Protein AF-A0A2D4ETJ9-F1 (afdb_monomer)

Secondary structure (DSSP, 8-state):
-----S---S-GGGTTT---SS--------TTT-TT--S--TTT-HHHHHHHHHHHHHHHHTPPPP--PPPPGGGSGGGTTTS------TTGGGGSSS-------------SHHHHHHHHHHHHHHHSSS--

pLDDT: mean 74.35, std 20.49, range [39.78, 98.56]

Radius of gyration: 30.6 Å; Cα contacts (8 Å, |Δi|>4): 42; chains: 1; bounding box: 86×60×53 Å

Structure (mmCIF, N/CA/C/O backbone):
data_AF-A0A2D4ETJ9-F1
#
_entry.id   AF-A0A2D4ETJ9-F1
#
loop_
_atom_site.group_PDB
_atom_site.id
_atom_site.type_symbol
_atom_site.label_atom_id
_atom_site.label_alt_id
_atom_site.label_comp_id
_atom_site.label_asym_id
_atom_site.label_entity_id
_atom_site.label_seq_id
_atom_site.pdbx_PDB_ins_code
_atom_site.Cartn_x
_atom_site.Cartn_y
_atom_site.Cartn_z
_atom_site.occupancy
_atom_site.B_iso_or_equiv
_atom_site.auth_seq_id
_atom_site.auth_comp_id
_atom_site.auth_asym_id
_atom_site.auth_atom_id
_atom_site.pdbx_PDB_model_num
ATOM 1 N N . PRO A 1 1 ? 5.328 9.843 14.517 1.00 47.91 1 PRO A N 1
ATOM 2 C CA . PRO A 1 1 ? 6.514 9.235 13.857 1.00 47.91 1 PRO A CA 1
ATOM 3 C C . PRO A 1 1 ? 7.757 10.152 13.898 1.00 47.91 1 PRO A C 1
ATOM 5 O O . PRO A 1 1 ? 7.612 11.356 13.677 1.00 47.91 1 PRO A O 1
ATOM 8 N N . PRO A 1 2 ? 8.964 9.633 14.211 1.00 42.53 2 PRO A N 1
ATOM 9 C CA . PRO A 1 2 ? 10.196 10.404 14.066 1.00 42.53 2 PRO A CA 1
ATOM 10 C C . PRO A 1 2 ? 10.379 10.804 12.597 1.00 42.53 2 PRO A C 1
ATOM 12 O O . PRO A 1 2 ? 10.158 10.005 11.689 1.00 42.53 2 PRO A O 1
ATOM 15 N N . GLN A 1 3 ? 10.728 12.070 12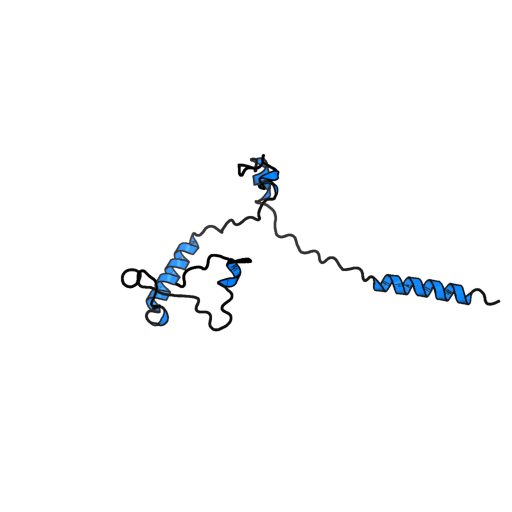.375 1.00 48.75 3 GLN A N 1
ATOM 16 C CA . GLN A 1 3 ? 10.954 12.628 11.045 1.00 48.75 3 GLN A CA 1
ATOM 17 C C . GLN A 1 3 ? 12.119 11.889 10.373 1.00 48.75 3 GLN A C 1
ATOM 19 O O . GLN A 1 3 ? 13.176 11.700 10.976 1.00 48.75 3 GLN A O 1
ATOM 24 N N . THR A 1 4 ? 11.911 11.436 9.138 1.00 47.88 4 THR A N 1
ATOM 25 C CA . THR A 1 4 ? 12.886 10.654 8.373 1.00 47.88 4 THR A CA 1
ATOM 26 C C . THR A 1 4 ? 14.136 11.493 8.101 1.00 47.88 4 THR A C 1
ATOM 28 O O . THR A 1 4 ? 14.078 12.468 7.351 1.00 47.88 4 THR A O 1
ATOM 31 N N . LEU A 1 5 ? 15.261 11.126 8.720 1.00 48.47 5 LEU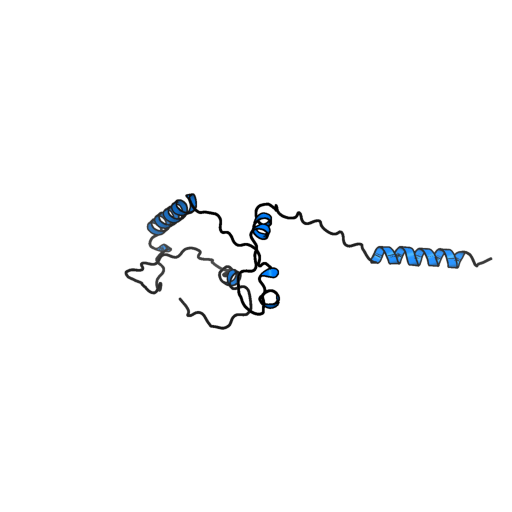 A N 1
ATOM 32 C CA . LEU A 1 5 ? 16.566 11.740 8.462 1.00 48.47 5 LEU A CA 1
ATOM 33 C C . LEU A 1 5 ? 16.986 11.504 7.006 1.00 48.47 5 LEU A C 1
ATOM 35 O O . LEU A 1 5 ? 16.766 10.438 6.450 1.00 48.47 5 LEU A O 1
ATOM 39 N N . THR A 1 6 ? 17.589 12.509 6.381 1.00 45.56 6 THR A N 1
ATOM 40 C CA . THR A 1 6 ? 17.758 12.617 4.925 1.00 45.56 6 THR A CA 1
ATOM 41 C C . THR A 1 6 ? 19.033 11.990 4.350 1.00 45.56 6 THR A C 1
ATOM 43 O O . THR A 1 6 ? 19.318 12.217 3.182 1.00 45.56 6 THR A O 1
ATOM 46 N N . ASN A 1 7 ? 19.782 11.159 5.085 1.00 49.78 7 ASN A N 1
ATOM 47 C CA . ASN A 1 7 ? 21.023 10.551 4.575 1.00 49.78 7 ASN A CA 1
ATOM 48 C C . ASN A 1 7 ? 21.114 9.056 4.933 1.00 49.78 7 ASN A C 1
ATOM 50 O O . ASN A 1 7 ? 21.283 8.727 6.105 1.00 49.78 7 ASN A O 1
ATOM 54 N N . PHE A 1 8 ? 21.066 8.150 3.942 1.00 50.38 8 PHE A N 1
ATOM 55 C CA . PHE A 1 8 ? 21.130 6.699 4.190 1.00 50.38 8 PHE A CA 1
ATOM 56 C C . PHE A 1 8 ? 22.102 5.936 3.269 1.00 50.38 8 PHE A C 1
ATOM 58 O O . PHE A 1 8 ? 21.966 6.002 2.046 1.00 50.38 8 PHE A O 1
ATOM 65 N N . PRO A 1 9 ? 23.026 5.127 3.830 1.00 51.03 9 PRO A N 1
ATOM 66 C CA . PRO A 1 9 ? 23.793 4.131 3.095 1.00 51.03 9 PRO A CA 1
ATOM 67 C C . PRO A 1 9 ? 23.110 2.749 3.191 1.00 51.03 9 PRO A C 1
ATOM 69 O O . PRO A 1 9 ? 23.168 2.086 4.223 1.00 51.03 9 PRO A O 1
ATOM 72 N N . GLY A 1 10 ? 22.489 2.279 2.103 1.00 59.50 10 GLY A N 1
ATOM 73 C CA . GLY A 1 10 ? 22.040 0.881 1.955 1.00 59.50 10 GLY A CA 1
ATOM 74 C C . GLY A 1 10 ? 20.530 0.605 2.063 1.00 59.50 10 GLY A C 1
ATOM 75 O O . GLY A 1 10 ? 19.723 1.487 2.332 1.00 59.50 10 GLY A O 1
ATOM 76 N N . SER A 1 11 ? 20.159 -0.655 1.773 1.00 59.50 11 SER A N 1
ATOM 77 C CA . SER A 1 11 ? 18.792 -1.151 1.512 1.00 59.50 11 SER A CA 1
ATOM 78 C C . SER A 1 11 ? 17.805 -0.915 2.667 1.00 59.50 11 SER A C 1
ATOM 80 O O . SER A 1 11 ? 17.590 -1.809 3.493 1.00 59.50 11 SER A O 1
ATOM 82 N N . TRP A 1 12 ? 17.142 0.245 2.637 1.00 53.47 12 TRP A N 1
ATOM 83 C CA . TRP A 1 12 ? 16.036 0.690 3.504 1.00 53.47 12 TRP A CA 1
ATOM 84 C C . TRP A 1 12 ? 15.085 -0.449 3.902 1.00 53.47 12 TRP A C 1
ATOM 86 O O . TRP A 1 12 ? 14.828 -0.657 5.085 1.00 53.47 12 TRP A O 1
ATOM 96 N N . TRP A 1 13 ? 14.668 -1.286 2.949 1.00 54.03 13 TRP A N 1
ATOM 97 C CA . TRP A 1 13 ? 13.710 -2.378 3.162 1.00 54.03 13 TRP A CA 1
ATOM 98 C C . TRP A 1 13 ? 14.036 -3.356 4.301 1.00 54.03 13 TRP A C 1
ATOM 100 O O . TRP A 1 13 ? 13.135 -4.048 4.779 1.00 54.03 13 TRP A O 1
ATOM 110 N N . ASN A 1 14 ? 15.309 -3.504 4.681 1.00 55.06 14 ASN A N 1
ATOM 111 C CA . ASN A 1 14 ? 15.728 -4.442 5.727 1.00 55.06 14 ASN A CA 1
ATOM 112 C C . ASN A 1 14 ? 15.814 -3.799 7.116 1.00 55.06 14 ASN A C 1
ATOM 114 O O . ASN A 1 14 ? 15.749 -4.530 8.100 1.00 55.06 14 ASN A O 1
ATOM 118 N N . LEU A 1 15 ? 15.929 -2.469 7.206 1.00 50.41 15 LEU A N 1
ATOM 119 C CA . LEU A 1 15 ? 16.068 -1.775 8.487 1.00 50.41 15 LEU A CA 1
ATOM 120 C C . LEU A 1 15 ? 14.746 -1.758 9.268 1.00 50.41 15 LEU A C 1
ATOM 122 O O . LEU A 1 15 ? 14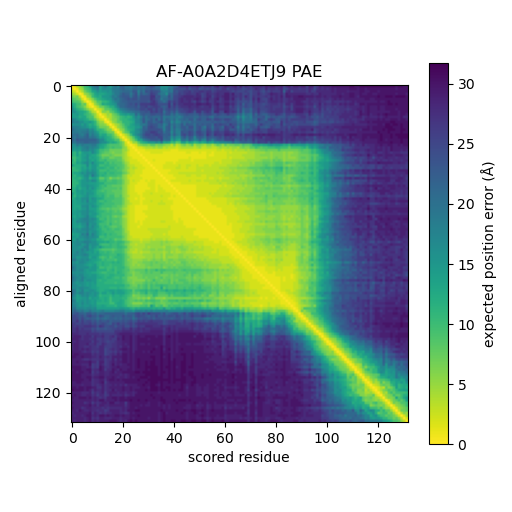.740 -2.081 10.451 1.00 50.41 15 LEU A O 1
ATOM 126 N N . GLU A 1 16 ? 13.621 -1.517 8.585 1.00 53.12 16 GLU A N 1
ATOM 127 C CA . GLU A 1 16 ? 12.265 -1.576 9.168 1.00 53.12 16 GLU A CA 1
ATOM 128 C C . GLU A 1 16 ? 11.968 -2.955 9.792 1.00 53.12 16 GLU A C 1
ATOM 130 O O . GLU A 1 16 ? 11.283 -3.092 10.801 1.00 53.12 16 GLU A O 1
ATOM 135 N N . ARG A 1 17 ? 12.540 -4.013 9.199 1.00 54.28 17 ARG A N 1
ATOM 136 C CA . ARG A 1 17 ? 12.368 -5.410 9.614 1.00 54.28 17 ARG A CA 1
ATOM 137 C C . ARG A 1 17 ? 13.443 -5.894 10.585 1.00 54.28 17 ARG A C 1
ATOM 139 O O . ARG A 1 17 ? 13.472 -7.088 10.874 1.00 54.28 17 ARG A O 1
ATOM 146 N N . LEU A 1 18 ? 14.271 -5.031 11.183 1.00 50.88 18 LEU A N 1
ATOM 147 C CA . LEU A 1 18 ? 15.350 -5.419 12.114 1.00 50.88 18 LEU A CA 1
ATOM 148 C C . LEU A 1 18 ? 15.226 -4.909 13.573 1.00 50.88 18 LEU A C 1
ATOM 150 O O . LEU A 1 18 ? 16.220 -4.835 14.279 1.00 50.88 18 LEU A O 1
ATOM 154 N N . THR A 1 19 ? 14.022 -4.654 14.086 1.00 54.91 19 THR A N 1
ATOM 155 C CA . THR A 1 19 ? 13.726 -4.553 15.535 1.00 54.91 19 THR A CA 1
ATOM 156 C C . THR A 1 19 ? 13.901 -5.883 16.303 1.00 54.91 19 THR A C 1
ATOM 158 O O . THR A 1 19 ? 12.961 -6.409 16.877 1.00 54.91 19 THR A O 1
ATOM 161 N N . ASP A 1 20 ? 15.071 -6.524 16.275 1.00 54.50 20 ASP A N 1
ATOM 162 C CA . ASP A 1 20 ? 15.315 -7.775 17.013 1.00 54.50 20 ASP A CA 1
ATOM 163 C C . ASP A 1 20 ? 15.316 -7.526 18.535 1.00 54.50 20 ASP A C 1
ATOM 165 O O . ASP A 1 20 ? 16.331 -7.170 19.122 1.00 54.50 20 ASP A O 1
ATOM 169 N N . GLY A 1 21 ? 14.131 -7.626 19.146 1.00 54.62 21 GLY A N 1
ATOM 170 C CA . GLY A 1 21 ? 13.882 -7.392 20.570 1.00 54.62 21 GLY A CA 1
ATOM 171 C C . GLY A 1 21 ? 12.489 -6.798 20.798 1.00 54.62 21 GLY A C 1
ATOM 172 O O . GLY A 1 21 ? 12.344 -5.586 20.838 1.00 54.62 21 GLY A O 1
ATOM 173 N N . MET A 1 22 ? 11.466 -7.657 20.917 1.00 60.00 22 MET A N 1
ATOM 174 C CA . MET A 1 22 ? 10.032 -7.316 21.078 1.00 60.00 22 MET A CA 1
ATOM 175 C C . MET A 1 22 ? 9.404 -6.573 19.882 1.00 60.00 22 MET A C 1
ATOM 177 O O . MET A 1 22 ? 9.130 -5.378 19.910 1.00 60.00 22 MET A O 1
ATOM 181 N N . ARG A 1 23 ? 9.145 -7.316 18.801 1.00 68.25 23 ARG A N 1
ATOM 182 C CA . ARG A 1 23 ? 8.589 -6.784 17.548 1.00 68.25 23 ARG A CA 1
ATOM 183 C C . ARG A 1 23 ? 7.078 -6.681 17.602 1.00 68.25 23 ARG A C 1
ATOM 185 O O . ARG A 1 23 ? 6.376 -7.618 17.221 1.00 68.25 23 ARG A O 1
ATOM 192 N N . GLN A 1 24 ? 6.581 -5.528 18.017 1.00 78.69 24 GLN A N 1
ATOM 193 C CA . GLN A 1 24 ? 5.223 -5.153 17.659 1.00 78.69 24 GLN A CA 1
ATOM 194 C C . GLN A 1 24 ? 5.104 -5.148 16.123 1.00 78.69 24 GLN A C 1
ATOM 196 O O . GLN A 1 24 ? 5.977 -4.631 15.428 1.00 78.69 24 GLN A O 1
ATOM 201 N N . SER A 1 25 ? 4.081 -5.821 15.597 1.00 86.75 25 SER A N 1
ATOM 202 C CA . SER A 1 25 ? 3.837 -5.975 14.149 1.00 86.75 25 SER A CA 1
ATOM 203 C C . SER A 1 25 ? 2.503 -5.378 13.705 1.00 86.75 25 SER A C 1
ATOM 205 O O . SER A 1 25 ? 2.215 -5.324 12.511 1.00 86.75 25 SER A O 1
ATOM 207 N N . VAL A 1 26 ? 1.695 -4.938 14.669 1.00 92.00 26 VAL A N 1
ATOM 208 C CA . VAL A 1 26 ? 0.367 -4.371 14.470 1.00 92.00 26 VAL A CA 1
ATOM 209 C C . VAL A 1 26 ? 0.244 -3.147 15.365 1.00 92.00 26 VAL A C 1
ATOM 211 O O . VAL A 1 26 ? 0.594 -3.210 16.541 1.00 92.00 26 VAL A O 1
ATOM 214 N N . TRP A 1 27 ? -0.282 -2.070 14.794 1.00 95.12 27 TRP A N 1
ATOM 215 C CA . TRP A 1 27 ? -0.648 -0.841 15.487 1.00 95.12 27 TRP A CA 1
ATOM 216 C C . TRP A 1 27 ? -2.083 -0.482 15.118 1.00 95.12 27 TRP A C 1
ATOM 218 O O . TRP A 1 27 ? -2.547 -0.807 14.020 1.00 95.12 27 TRP A O 1
ATOM 228 N N . LEU A 1 28 ? -2.784 0.182 16.028 1.00 96.69 28 LEU A N 1
ATOM 229 C CA . LEU A 1 28 ? -4.131 0.685 15.809 1.00 96.69 28 LEU A CA 1
ATOM 230 C C . LEU A 1 28 ? -4.187 2.151 16.226 1.00 96.69 28 LEU A C 1
ATOM 232 O O . LEU A 1 28 ? -3.969 2.475 17.388 1.00 96.69 28 LEU A O 1
ATOM 236 N N . PHE A 1 29 ? -4.554 3.020 15.289 1.00 97.75 29 PHE A N 1
ATOM 237 C CA . PHE A 1 29 ? -4.719 4.449 15.538 1.00 97.75 29 PHE A CA 1
ATOM 238 C C . PHE A 1 29 ? -6.134 4.886 15.190 1.00 97.75 29 PHE A C 1
ATOM 240 O O . PHE A 1 29 ? -6.720 4.442 14.198 1.00 97.75 29 PHE A O 1
ATOM 247 N N . ASN A 1 30 ? -6.678 5.793 15.995 1.00 97.62 30 ASN A N 1
ATOM 248 C CA . ASN A 1 30 ? -7.942 6.442 15.692 1.00 97.62 30 ASN A CA 1
ATOM 249 C C . ASN A 1 30 ? -7.680 7.747 14.932 1.00 97.62 30 ASN A C 1
ATOM 251 O O . ASN A 1 30 ? -7.538 8.792 15.550 1.00 97.62 30 ASN A O 1
ATOM 255 N N . ILE A 1 31 ? -7.651 7.698 13.600 1.00 96.75 31 ILE A N 1
ATOM 256 C CA . ILE A 1 31 ? -7.259 8.838 12.751 1.00 96.75 31 ILE A CA 1
ATOM 257 C C . ILE A 1 31 ? -8.117 10.096 12.973 1.00 96.75 31 ILE A C 1
ATOM 259 O O . ILE A 1 31 ? -7.621 11.209 12.812 1.00 96.75 31 ILE A O 1
ATOM 263 N N . THR A 1 32 ? -9.391 9.958 13.362 1.00 97.75 32 THR A N 1
ATOM 264 C CA . THR A 1 32 ? -10.259 11.128 13.590 1.00 97.75 32 THR A CA 1
ATOM 265 C C . THR A 1 32 ? -9.905 11.880 14.872 1.00 97.75 32 THR A C 1
ATOM 267 O O . THR A 1 32 ? -10.082 13.095 14.926 1.00 97.75 32 THR A O 1
ATOM 270 N N . ALA A 1 33 ? -9.409 11.175 15.892 1.00 96.56 33 ALA A N 1
ATOM 271 C CA . ALA A 1 33 ? -9.015 11.745 17.180 1.00 96.56 33 ALA A CA 1
ATOM 272 C C . ALA A 1 33 ? -7.492 11.950 17.308 1.00 96.56 33 ALA A C 1
ATOM 274 O O . ALA A 1 33 ? -7.047 12.810 18.062 1.00 96.56 33 ALA A O 1
ATOM 275 N N . ASP A 1 34 ? -6.701 11.177 16.565 1.00 97.31 34 ASP A N 1
ATOM 276 C CA . ASP A 1 34 ? -5.240 11.172 16.548 1.00 97.31 34 ASP A CA 1
ATOM 277 C C . ASP A 1 34 ? -4.717 11.126 15.097 1.00 97.31 34 ASP A C 1
ATOM 279 O O . ASP A 1 34 ? -4.268 10.083 14.610 1.00 97.31 34 ASP A O 1
ATOM 283 N N . PRO A 1 35 ? -4.763 12.260 14.373 1.00 96.62 35 PRO A N 1
ATOM 284 C CA . PRO A 1 35 ? -4.343 12.334 12.972 1.00 96.62 35 PRO A CA 1
ATO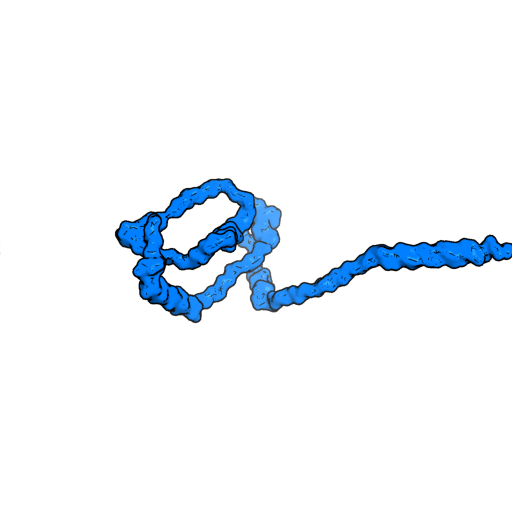M 285 C C . PRO A 1 35 ? -2.828 12.181 12.770 1.00 96.62 35 PRO A C 1
ATOM 287 O O . PRO A 1 35 ? -2.369 12.089 11.634 1.00 96.62 35 PRO A O 1
ATOM 290 N N . TYR A 1 36 ? -2.038 12.189 13.849 1.00 95.75 36 TYR A N 1
ATOM 291 C CA . TYR A 1 36 ? -0.576 12.102 13.799 1.00 95.75 36 TYR A CA 1
ATOM 292 C C . TYR A 1 36 ? -0.021 10.799 14.383 1.00 95.75 36 TYR A C 1
ATOM 294 O O . TYR A 1 36 ? 1.200 10.723 14.591 1.00 95.75 36 TYR A O 1
ATOM 302 N N . GLU A 1 37 ? -0.894 9.824 14.657 1.00 95.06 37 GLU A N 1
ATOM 303 C CA . GLU A 1 37 ? -0.544 8.459 15.070 1.00 95.06 37 GLU A CA 1
ATOM 304 C C . GLU A 1 37 ? 0.419 8.461 16.271 1.00 95.06 37 GLU A C 1
ATOM 306 O O . GLU A 1 37 ? 1.528 7.919 16.239 1.00 95.06 37 GLU A O 1
ATOM 311 N N . ARG A 1 38 ? 0.044 9.200 17.319 1.00 95.12 38 ARG A N 1
ATOM 312 C CA . ARG A 1 38 ? 0.828 9.386 18.544 1.00 95.12 38 ARG A CA 1
ATOM 313 C C . ARG A 1 38 ? 0.537 8.333 19.601 1.00 95.12 38 ARG A C 1
ATOM 315 O O . ARG A 1 38 ? 1.434 8.037 20.388 1.00 95.12 38 ARG A O 1
ATOM 322 N N . TYR A 1 39 ? -0.678 7.797 19.627 1.00 93.75 39 TYR A N 1
ATOM 323 C CA . TYR A 1 39 ? -1.139 6.884 20.665 1.00 93.75 39 TYR A CA 1
ATOM 324 C C . TYR A 1 39 ? -1.653 5.588 20.053 1.00 93.75 39 TYR A C 1
ATOM 326 O O . TYR A 1 39 ? -2.710 5.556 19.428 1.00 93.75 39 TYR A O 1
ATOM 334 N N . ASP A 1 40 ? -0.902 4.510 20.263 1.00 95.31 40 ASP A N 1
ATOM 335 C CA . ASP A 1 40 ? -1.324 3.183 19.836 1.00 95.31 40 ASP A CA 1
ATOM 336 C C . ASP A 1 40 ? -2.409 2.616 20.762 1.00 95.31 40 ASP A C 1
ATOM 338 O O . ASP A 1 40 ? -2.300 2.641 21.990 1.00 95.31 40 ASP A O 1
ATOM 342 N N . LEU A 1 41 ? -3.459 2.091 20.140 1.00 96.94 41 LEU A N 1
ATOM 343 C CA . LEU A 1 41 ? -4.645 1.525 20.771 1.00 96.94 41 LEU A CA 1
ATOM 344 C C . LEU A 1 41 ? -4.760 0.010 20.556 1.00 96.94 41 LEU A C 1
ATOM 346 O O . LEU A 1 41 ? -5.779 -0.581 20.917 1.00 96.94 41 LEU A O 1
ATOM 350 N N . SER A 1 42 ? -3.752 -0.626 19.953 1.00 95.69 42 SER A N 1
ATOM 351 C CA . SER A 1 42 ? -3.819 -2.029 19.531 1.00 95.69 42 SER A CA 1
ATOM 352 C C . SER A 1 42 ? -4.109 -2.997 20.686 1.00 95.69 42 SER A C 1
ATOM 354 O O . SER A 1 42 ? -4.967 -3.871 20.545 1.00 95.69 42 SER A O 1
ATOM 356 N N . ASP A 1 43 ? -3.487 -2.779 21.847 1.00 94.94 43 ASP A N 1
ATOM 357 C CA . ASP A 1 43 ? -3.715 -3.566 23.065 1.00 94.94 43 ASP A CA 1
ATOM 358 C C . ASP A 1 43 ? -5.067 -3.261 23.735 1.00 94.94 43 ASP A C 1
ATOM 360 O O . ASP A 1 43 ? -5.650 -4.124 24.392 1.00 94.94 43 ASP A O 1
ATOM 364 N N . GLN A 1 44 ? -5.583 -2.038 23.567 1.00 97.56 44 GLN A N 1
ATOM 365 C CA . GLN A 1 44 ? -6.830 -1.580 24.195 1.00 97.56 44 GLN A CA 1
ATOM 366 C C . GLN A 1 44 ? -8.078 -2.057 23.437 1.00 97.56 44 GLN A C 1
ATOM 368 O O . GLN A 1 44 ? -9.115 -2.298 24.054 1.00 97.56 44 GLN A O 1
ATOM 373 N N . HIS A 1 45 ? -7.981 -2.222 22.112 1.00 97.50 45 HIS A N 1
ATOM 374 C CA . HIS A 1 45 ? -9.099 -2.594 21.234 1.00 97.50 45 HIS A CA 1
ATOM 375 C C . HIS A 1 45 ? -8.772 -3.799 20.325 1.00 97.50 45 HIS A C 1
ATOM 377 O O . HIS A 1 45 ? -8.739 -3.678 19.092 1.00 97.50 45 HIS A O 1
ATOM 383 N N . PRO A 1 46 ? -8.541 -4.998 20.898 1.00 97.12 46 PRO A N 1
ATOM 384 C CA . PRO A 1 46 ? -8.141 -6.186 20.138 1.00 97.12 46 PRO A CA 1
ATOM 385 C C . PRO A 1 46 ? -9.244 -6.730 19.213 1.00 97.12 46 PRO A C 1
ATOM 387 O O . PRO A 1 46 ? -8.964 -7.437 18.243 1.00 97.12 46 PRO A O 1
ATOM 390 N N . ASP A 1 47 ? -10.507 -6.436 19.503 1.00 98.12 47 ASP A N 1
ATOM 391 C CA . ASP A 1 47 ? -11.665 -6.753 18.668 1.00 98.12 47 ASP A CA 1
ATOM 392 C C . ASP A 1 47 ? -11.650 -5.956 17.355 1.00 98.12 47 ASP A C 1
ATOM 394 O O . ASP A 1 47 ? -11.793 -6.540 16.276 1.00 98.12 47 ASP A O 1
ATOM 398 N N . VAL A 1 48 ? -11.372 -4.651 17.432 1.00 98.25 48 VAL A N 1
ATOM 399 C CA . VAL A 1 48 ? -11.227 -3.774 16.262 1.00 98.25 48 VAL A CA 1
ATOM 400 C C . VAL A 1 48 ? -10.035 -4.211 15.416 1.00 98.25 48 VAL A C 1
ATOM 402 O O . VAL A 1 48 ? -10.164 -4.341 14.196 1.00 98.25 48 VAL A O 1
ATOM 405 N N . VAL A 1 49 ? -8.900 -4.526 16.051 1.00 97.75 49 VAL A N 1
ATOM 406 C CA . VAL A 1 49 ? -7.724 -5.078 15.359 1.00 97.75 49 VAL A CA 1
ATOM 407 C C . VAL A 1 49 ? -8.104 -6.322 14.554 1.00 97.75 49 VAL A C 1
ATOM 409 O O . VAL A 1 49 ? -7.813 -6.395 13.360 1.00 97.75 49 VAL A O 1
ATOM 412 N N . LYS A 1 50 ? -8.803 -7.288 15.162 1.00 98.00 50 LYS A N 1
ATOM 413 C CA . LYS A 1 50 ? -9.242 -8.509 14.465 1.00 98.00 50 LYS A CA 1
ATOM 414 C C . LYS A 1 50 ? -10.166 -8.201 13.290 1.00 98.00 50 LYS A C 1
ATOM 416 O O . LYS A 1 50 ? -9.980 -8.775 12.219 1.00 98.00 50 LYS A O 1
ATOM 421 N N . ALA A 1 51 ? -11.128 -7.296 13.458 1.00 98.56 51 ALA A N 1
ATOM 422 C CA . ALA A 1 51 ? -12.042 -6.909 12.385 1.00 98.56 51 ALA A CA 1
ATOM 423 C C . ALA A 1 51 ? -11.291 -6.310 11.181 1.00 98.56 51 ALA A C 1
ATOM 425 O O . ALA A 1 51 ? -11.557 -6.672 10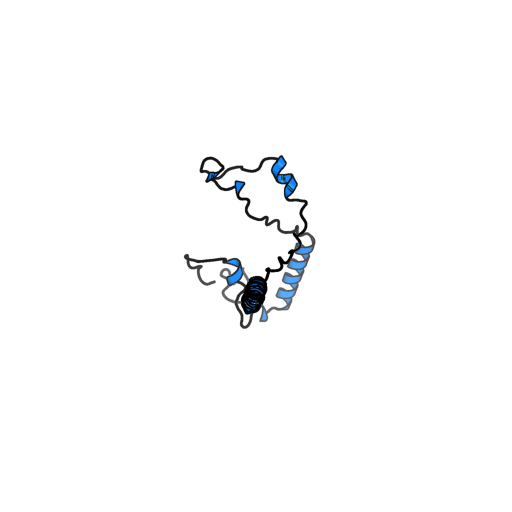.032 1.00 98.56 51 ALA A O 1
ATOM 426 N N . LEU A 1 52 ? -10.304 -5.448 11.435 1.00 98.25 52 LEU A N 1
ATOM 427 C CA . LEU A 1 52 ? -9.466 -4.863 10.388 1.00 98.25 52 LEU A CA 1
ATOM 428 C C . LEU A 1 52 ? -8.541 -5.900 9.737 1.00 98.25 52 LEU A C 1
ATOM 430 O O . LEU A 1 52 ? -8.402 -5.902 8.515 1.00 98.25 52 LEU A O 1
ATOM 434 N N . LEU A 1 53 ? -7.976 -6.833 10.508 1.00 97.94 53 LEU A N 1
ATOM 435 C CA . LEU A 1 53 ? -7.189 -7.945 9.967 1.00 97.94 53 LEU A CA 1
ATOM 436 C C . LEU A 1 53 ? -8.028 -8.846 9.049 1.00 97.94 53 LEU A C 1
ATOM 438 O O . LEU A 1 53 ? -7.569 -9.208 7.966 1.00 97.94 53 LEU A O 1
ATOM 442 N N . PHE A 1 54 ? -9.274 -9.163 9.414 1.00 98.44 54 PHE A N 1
ATOM 443 C CA . PHE A 1 54 ? -10.181 -9.892 8.518 1.00 98.44 54 PHE A CA 1
ATOM 444 C C . PHE A 1 54 ? -10.461 -9.117 7.232 1.00 98.44 54 PHE A C 1
ATOM 446 O O . PHE A 1 54 ? -10.517 -9.709 6.153 1.00 98.44 54 PHE A O 1
ATOM 453 N N . ARG A 1 55 ? -10.577 -7.791 7.320 1.00 98.38 55 ARG A N 1
ATOM 454 C CA . ARG A 1 55 ? -10.743 -6.936 6.144 1.00 98.38 55 ARG A CA 1
ATOM 455 C C . ARG A 1 55 ? -9.508 -6.951 5.237 1.00 98.38 55 ARG A C 1
ATOM 457 O O . ARG A 1 55 ? -9.664 -7.004 4.020 1.00 98.38 55 ARG A O 1
ATOM 464 N N . LEU A 1 56 ? -8.296 -6.981 5.799 1.00 97.69 56 LEU A N 1
ATOM 465 C CA . LEU A 1 56 ? -7.063 -7.177 5.024 1.00 97.69 56 LEU A CA 1
ATOM 466 C C . LEU A 1 56 ? -7.052 -8.536 4.315 1.00 97.69 56 LEU A C 1
ATOM 468 O O . LEU A 1 56 ? -6.731 -8.601 3.130 1.00 97.69 56 LEU A O 1
ATOM 472 N N . VAL A 1 57 ? -7.449 -9.610 5.007 1.00 98.06 57 VAL A N 1
ATOM 473 C CA . VAL A 1 57 ? -7.576 -10.947 4.403 1.00 98.06 57 VAL A CA 1
ATOM 474 C C . VAL A 1 57 ? -8.573 -10.927 3.248 1.00 98.06 57 VAL A C 1
ATOM 476 O O . VAL A 1 57 ? -8.273 -11.473 2.192 1.00 98.06 57 VAL A O 1
ATOM 479 N N . HIS A 1 58 ? -9.720 -10.268 3.417 1.00 98.12 58 HIS A N 1
ATOM 480 C CA . HIS A 1 58 ? -10.724 -10.138 2.365 1.00 98.12 58 HIS A CA 1
ATOM 481 C C . HIS A 1 58 ? -10.166 -9.458 1.106 1.00 98.12 58 HIS A C 1
ATOM 483 O O . HIS A 1 58 ? -10.298 -10.009 0.018 1.00 98.12 58 HIS A O 1
ATOM 489 N N . TYR A 1 59 ? -9.464 -8.326 1.230 1.00 97.94 59 TYR A N 1
ATOM 490 C CA . TYR A 1 59 ? -8.833 -7.683 0.068 1.00 97.94 59 TYR A CA 1
ATOM 491 C C . TYR A 1 59 ? -7.718 -8.534 -0.553 1.00 97.94 59 TYR A C 1
ATOM 493 O O . TYR A 1 59 ? -7.547 -8.544 -1.772 1.00 97.94 59 TYR A O 1
ATOM 501 N N . ASN A 1 60 ? -6.986 -9.291 0.266 1.00 97.12 60 ASN A N 1
ATOM 502 C CA . ASN A 1 60 ? -5.940 -10.186 -0.215 1.00 97.12 60 ASN A CA 1
ATOM 503 C C . ASN A 1 60 ? -6.489 -11.363 -1.046 1.00 97.12 60 ASN A C 1
ATOM 505 O O . ASN A 1 60 ? -5.771 -11.888 -1.892 1.00 97.12 60 ASN A O 1
ATOM 509 N N . GLN A 1 61 ? -7.755 -11.765 -0.865 1.00 97.50 61 GLN A N 1
ATOM 510 C CA . GLN A 1 61 ? -8.373 -12.853 -1.646 1.00 97.50 61 GLN A CA 1
ATOM 511 C C . GLN A 1 61 ? -8.397 -12.562 -3.150 1.00 97.50 61 GLN A C 1
ATOM 513 O O . GLN A 1 61 ? -8.288 -13.484 -3.954 1.00 97.50 61 GLN A O 1
ATOM 518 N N . THR A 1 62 ? -8.523 -11.291 -3.530 1.00 96.81 62 THR A N 1
ATOM 519 C CA . THR A 1 62 ? -8.550 -10.848 -4.929 1.00 96.81 62 THR A CA 1
ATOM 520 C C . THR A 1 62 ? -7.261 -10.138 -5.342 1.00 96.81 62 THR A C 1
ATOM 522 O O . THR A 1 62 ? -7.215 -9.526 -6.409 1.00 96.81 62 THR A O 1
ATOM 525 N N . ALA A 1 63 ? -6.221 -10.163 -4.503 1.00 96.31 63 ALA A N 1
ATOM 526 C CA . ALA A 1 63 ? -4.976 -9.465 -4.785 1.00 96.31 63 ALA A CA 1
ATOM 527 C C . ALA A 1 63 ? -4.195 -10.160 -5.905 1.00 96.31 63 ALA A C 1
ATOM 529 O O . ALA A 1 63 ? -3.983 -11.374 -5.904 1.00 96.31 63 ALA A O 1
ATOM 530 N N . ILE A 1 64 ? -3.727 -9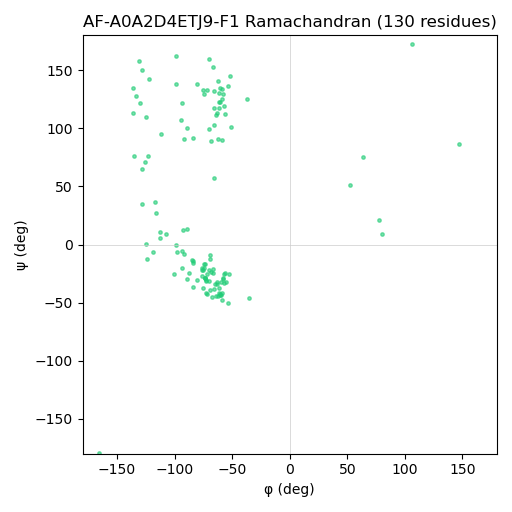.360 -6.859 1.00 96.25 64 ILE A N 1
ATOM 531 C CA . ILE A 1 64 ? -2.831 -9.822 -7.916 1.00 96.25 64 ILE A CA 1
ATOM 532 C C . ILE A 1 64 ? -1.407 -9.868 -7.342 1.00 96.25 64 ILE A C 1
ATOM 534 O O . ILE A 1 64 ? -1.014 -8.940 -6.626 1.00 96.25 64 ILE A O 1
ATOM 538 N N . PRO A 1 65 ? -0.606 -10.908 -7.642 1.00 94.19 65 PRO A N 1
ATOM 539 C CA . PRO A 1 65 ? 0.782 -10.964 -7.210 1.00 94.19 65 PRO A CA 1
ATOM 540 C C . PRO A 1 65 ? 1.571 -9.721 -7.629 1.00 94.19 65 PRO A C 1
ATOM 542 O O . PRO A 1 65 ? 1.489 -9.267 -8.771 1.00 94.19 65 PRO A O 1
ATOM 545 N N . VAL A 1 66 ? 2.382 -9.197 -6.709 1.00 94.38 66 VAL A N 1
ATOM 546 C CA . VAL A 1 66 ? 3.256 -8.053 -6.982 1.00 94.38 66 VAL A CA 1
ATOM 547 C C . VAL A 1 66 ? 4.251 -8.415 -8.086 1.00 94.38 66 VAL A C 1
ATOM 549 O O . VAL A 1 66 ? 5.045 -9.347 -7.945 1.00 94.38 66 VAL A O 1
ATOM 552 N N . ARG A 1 67 ? 4.248 -7.640 -9.174 1.00 91.25 67 ARG A N 1
ATOM 553 C CA . ARG A 1 67 ? 5.251 -7.736 -10.237 1.00 91.25 67 ARG A CA 1
ATOM 554 C C . ARG A 1 67 ? 6.431 -6.822 -9.908 1.00 91.25 67 ARG A C 1
ATOM 556 O O . ARG A 1 67 ? 6.368 -5.621 -10.142 1.00 91.25 67 ARG A O 1
ATOM 563 N N . TYR A 1 68 ? 7.507 -7.406 -9.384 1.00 89.75 68 TYR A N 1
ATOM 564 C CA . TYR A 1 68 ? 8.755 -6.702 -9.065 1.00 89.75 68 TYR A CA 1
ATOM 565 C C . TYR A 1 68 ? 9.943 -7.356 -9.797 1.00 89.75 68 TYR A C 1
ATOM 567 O O . TYR A 1 68 ? 10.669 -8.159 -9.203 1.00 89.75 68 TYR A O 1
ATOM 575 N N . PRO A 1 69 ? 10.091 -7.113 -11.113 1.00 89.31 69 PRO A N 1
ATOM 576 C CA . PRO A 1 69 ? 11.151 -7.715 -11.912 1.00 89.31 69 PRO A CA 1
ATOM 577 C C . PRO A 1 69 ? 12.520 -7.136 -11.532 1.00 89.31 69 PRO A C 1
ATOM 579 O O . PRO A 1 69 ? 12.624 -6.051 -10.960 1.00 89.31 69 PRO A O 1
ATOM 582 N N . ALA A 1 70 ? 13.587 -7.865 -11.860 1.00 89.50 70 ALA A N 1
ATOM 583 C CA . ALA A 1 70 ? 14.942 -7.351 -11.695 1.00 89.50 70 ALA A CA 1
ATOM 584 C C . ALA A 1 70 ? 15.195 -6.171 -12.647 1.00 89.50 70 ALA A C 1
ATOM 586 O O . ALA A 1 70 ? 14.610 -6.090 -13.727 1.00 89.50 70 ALA A O 1
ATOM 587 N N . ALA A 1 71 ? 16.096 -5.268 -12.258 1.00 88.00 71 ALA A N 1
ATOM 588 C CA . ALA A 1 71 ? 16.524 -4.188 -13.138 1.00 88.00 71 ALA A CA 1
ATOM 589 C C . ALA A 1 71 ? 17.133 -4.760 -14.430 1.00 88.00 71 ALA A C 1
ATOM 591 O O . ALA A 1 71 ? 17.972 -5.663 -14.377 1.00 88.00 71 ALA A O 1
ATOM 592 N N . ASN A 1 72 ? 16.734 -4.215 -15.580 1.00 88.94 72 ASN A N 1
ATOM 593 C CA . ASN A 1 72 ? 17.280 -4.611 -16.872 1.00 88.94 72 ASN A CA 1
ATOM 594 C C . ASN A 1 72 ? 18.444 -3.678 -17.256 1.00 88.94 72 ASN A C 1
ATOM 596 O O . ASN A 1 72 ? 18.224 -2.472 -17.369 1.00 88.94 72 ASN A O 1
ATOM 600 N N . PRO A 1 73 ? 19.666 -4.188 -17.497 1.00 90.12 73 PRO A N 1
ATOM 601 C CA . PRO A 1 73 ? 20.809 -3.359 -17.881 1.00 90.12 73 PRO A CA 1
ATOM 602 C C . PRO A 1 73 ? 20.593 -2.526 -19.150 1.00 90.12 73 PRO A C 1
ATOM 604 O O . PRO A 1 73 ? 21.168 -1.448 -19.259 1.00 90.12 73 PRO A O 1
ATOM 607 N N . ARG A 1 74 ? 19.749 -2.978 -20.091 1.00 89.00 74 ARG A N 1
ATOM 608 C CA . ARG A 1 74 ? 19.440 -2.229 -21.326 1.00 89.00 74 ARG A CA 1
ATOM 609 C C . ARG A 1 74 ? 18.672 -0.937 -21.049 1.00 89.00 74 ARG A C 1
ATOM 611 O O . ARG A 1 74 ? 18.727 -0.016 -21.853 1.00 89.00 74 ARG A O 1
ATOM 618 N N . ALA A 1 75 ? 18.022 -0.845 -19.890 1.00 91.25 75 ALA A N 1
ATOM 619 C CA . ALA A 1 75 ? 17.351 0.365 -19.435 1.00 91.25 75 ALA A CA 1
ATOM 620 C C . ALA A 1 75 ? 18.309 1.505 -19.072 1.00 91.25 75 ALA A C 1
ATOM 622 O O . ALA A 1 75 ? 17.858 2.627 -18.853 1.00 91.25 75 ALA A O 1
ATOM 623 N N . HIS A 1 76 ? 19.614 1.233 -18.958 1.00 93.25 76 HIS A N 1
ATOM 624 C CA . HIS A 1 76 ? 20.579 2.236 -18.532 1.00 93.25 76 HIS A CA 1
ATOM 625 C C . HIS A 1 76 ? 20.694 3.375 -19.571 1.00 93.25 76 HIS A C 1
ATOM 627 O O . HIS A 1 76 ? 20.861 3.081 -20.757 1.00 93.25 76 HIS A O 1
ATOM 633 N N . PRO A 1 77 ? 20.649 4.661 -19.166 1.00 95.38 77 PRO A N 1
ATOM 634 C CA . PRO A 1 77 ? 20.689 5.809 -20.082 1.00 95.38 77 PRO A CA 1
ATOM 635 C C . PRO A 1 77 ? 21.893 5.836 -21.026 1.00 95.38 77 PRO A C 1
ATOM 637 O O . PRO A 1 77 ? 21.761 6.260 -22.172 1.00 95.38 77 PRO A O 1
ATOM 640 N N . ASP A 1 78 ? 23.044 5.325 -20.584 1.00 94.50 78 ASP A N 1
ATOM 641 C CA . ASP A 1 78 ? 24.255 5.219 -21.414 1.00 94.50 78 ASP A CA 1
ATOM 642 C C . ASP A 1 78 ? 24.030 4.414 -22.706 1.00 94.50 78 ASP A C 1
ATOM 644 O O . ASP A 1 78 ? 24.726 4.631 -23.694 1.00 94.50 78 ASP A O 1
ATOM 648 N N . PHE A 1 79 ? 23.042 3.511 -22.725 1.00 89.81 79 PHE A N 1
ATOM 649 C CA . PHE A 1 79 ? 22.670 2.733 -23.910 1.00 89.81 79 PHE A CA 1
ATOM 650 C C . PHE A 1 79 ? 21.533 3.366 -24.729 1.00 89.81 79 PHE A C 1
ATOM 652 O O . PHE A 1 79 ? 21.228 2.871 -25.809 1.00 89.81 79 PHE A O 1
ATOM 659 N N . ASN A 1 80 ? 20.930 4.460 -24.247 1.00 90.75 80 ASN A N 1
ATOM 660 C CA . ASN A 1 80 ? 19.704 5.062 -24.787 1.00 90.75 80 ASN A CA 1
ATOM 661 C C . ASN A 1 80 ? 19.863 6.570 -25.069 1.00 90.75 80 ASN A C 1
ATOM 663 O O . ASN A 1 80 ? 18.939 7.357 -24.879 1.00 90.75 80 ASN A O 1
ATOM 667 N N . GLY A 1 81 ? 21.055 6.995 -25.501 1.00 91.31 81 GLY A N 1
ATOM 668 C CA . GLY A 1 81 ? 21.319 8.394 -25.862 1.00 91.31 81 GLY A CA 1
ATOM 669 C C . GLY A 1 81 ? 21.529 9.336 -24.670 1.00 91.31 81 GLY A C 1
ATOM 670 O O . GLY A 1 81 ? 21.372 10.544 -24.816 1.00 91.31 81 GLY A O 1
ATOM 671 N N . GLY A 1 82 ? 21.883 8.802 -23.496 1.00 94.94 82 GLY A N 1
ATOM 672 C CA . GLY A 1 82 ? 22.193 9.585 -22.295 1.00 94.94 82 GLY A CA 1
ATOM 673 C C . GLY A 1 82 ? 20.968 10.075 -21.518 1.00 94.94 82 GLY A C 1
ATOM 674 O O . GLY A 1 82 ? 21.116 10.864 -20.588 1.00 94.94 82 GLY A O 1
ATOM 675 N N . ALA A 1 83 ? 19.767 9.610 -21.867 1.00 94.56 83 ALA A N 1
ATOM 676 C CA . ALA A 1 83 ? 18.519 9.980 -21.208 1.00 94.56 83 ALA A CA 1
ATOM 677 C C . ALA A 1 83 ? 17.684 8.745 -20.840 1.00 94.56 83 ALA A C 1
ATOM 679 O O . ALA A 1 83 ? 17.833 7.666 -21.414 1.00 94.56 83 ALA A O 1
ATOM 680 N N . TRP A 1 84 ? 16.789 8.907 -19.866 1.00 94.06 84 TRP A N 1
ATOM 681 C CA . TRP A 1 84 ? 15.782 7.897 -19.552 1.00 94.06 84 TRP A CA 1
ATOM 682 C C . TRP A 1 84 ? 14.687 7.912 -20.617 1.00 94.06 84 TRP A C 1
ATOM 684 O O . TRP A 1 84 ? 14.120 8.962 -20.912 1.00 94.06 84 TRP A O 1
ATOM 694 N N . GLY A 1 85 ? 14.361 6.745 -21.164 1.00 90.31 85 GLY A N 1
ATOM 695 C CA . GLY A 1 85 ? 13.329 6.605 -22.184 1.00 90.31 85 GLY A CA 1
ATOM 696 C C . GLY A 1 85 ? 12.913 5.149 -22.387 1.00 90.31 85 GLY A C 1
ATOM 697 O O . GLY A 1 85 ? 13.419 4.263 -21.691 1.00 90.31 85 GLY A O 1
ATOM 698 N N . PRO A 1 86 ? 11.981 4.886 -23.317 1.00 91.31 86 PRO A N 1
ATOM 699 C CA . PRO A 1 86 ? 11.631 3.530 -23.716 1.00 91.31 86 PRO A CA 1
ATOM 700 C C . PRO A 1 86 ? 12.868 2.801 -24.250 1.00 91.31 86 PRO A C 1
ATOM 702 O O . PRO A 1 86 ? 13.538 3.287 -25.156 1.00 91.31 86 PRO A O 1
ATOM 705 N N . TRP A 1 87 ? 13.170 1.644 -23.670 1.00 87.75 87 TRP A N 1
ATOM 706 C CA . TRP A 1 87 ? 14.348 0.834 -24.008 1.00 87.75 87 TRP A CA 1
ATOM 707 C C . TRP A 1 87 ? 13.988 -0.603 -24.408 1.00 87.75 87 TRP A C 1
ATOM 709 O O . TRP A 1 87 ? 14.844 -1.336 -24.899 1.00 87.75 87 TRP A O 1
ATOM 719 N N . ALA A 1 88 ? 12.741 -1.020 -24.169 1.00 85.75 88 ALA A N 1
ATOM 720 C CA . 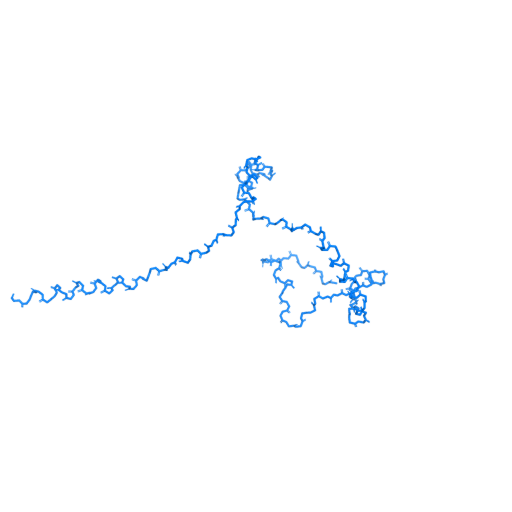ALA A 1 88 ? 12.233 -2.347 -24.497 1.00 85.75 88 ALA A CA 1
ATOM 721 C C . ALA A 1 88 ? 11.454 -2.305 -25.817 1.00 85.75 88 ALA A C 1
ATOM 723 O O . ALA A 1 88 ? 10.671 -1.381 -26.045 1.00 85.75 88 ALA A O 1
ATOM 724 N N . THR A 1 89 ? 11.661 -3.310 -26.667 1.00 79.00 89 THR A N 1
ATOM 725 C CA . THR A 1 89 ? 10.834 -3.563 -27.856 1.00 79.00 89 THR A CA 1
ATOM 726 C C . THR A 1 89 ? 9.804 -4.661 -27.568 1.00 79.00 89 THR A C 1
ATOM 728 O O . THR A 1 89 ? 9.964 -5.416 -26.610 1.00 79.00 89 THR A O 1
ATOM 731 N N . GLU A 1 90 ? 8.751 -4.785 -28.385 1.00 68.50 90 GLU A N 1
ATOM 732 C CA . GLU A 1 90 ? 7.676 -5.782 -28.183 1.00 68.50 90 GLU A CA 1
ATOM 733 C C . GLU A 1 90 ? 8.195 -7.236 -28.106 1.00 68.50 90 GLU A C 1
ATOM 735 O O . GLU A 1 90 ? 7.592 -8.101 -27.470 1.00 68.50 90 GLU A O 1
ATOM 740 N N . GLU A 1 91 ? 9.357 -7.511 -28.702 1.00 62.81 91 GLU A N 1
ATOM 741 C CA . GLU A 1 91 ? 10.017 -8.820 -28.674 1.00 62.81 91 GLU A CA 1
ATOM 742 C C . GLU A 1 91 ? 10.715 -9.115 -27.331 1.00 62.81 91 GLU A C 1
ATOM 744 O O . GLU A 1 91 ? 10.833 -10.278 -26.929 1.00 62.81 91 GLU A O 1
ATOM 749 N N . ASP A 1 92 ? 11.142 -8.075 -26.606 1.00 60.69 92 ASP A N 1
ATOM 750 C CA . ASP A 1 92 ? 11.859 -8.191 -25.331 1.00 60.69 92 ASP A CA 1
ATOM 751 C C . ASP A 1 92 ? 10.920 -8.548 -24.158 1.00 60.69 92 ASP A C 1
ATOM 753 O O . ASP A 1 92 ? 11.372 -9.085 -23.145 1.00 60.69 92 ASP A O 1
ATOM 757 N N . GLU A 1 93 ? 9.606 -8.323 -24.285 1.00 56.62 93 GLU A N 1
ATOM 758 C CA . GLU A 1 93 ? 8.620 -8.626 -23.232 1.00 56.62 93 GLU A CA 1
ATOM 759 C C . GLU A 1 93 ? 8.304 -10.126 -23.102 1.00 56.62 93 GLU A C 1
ATOM 761 O O . GLU A 1 93 ? 7.883 -10.602 -22.041 1.00 56.62 93 GLU A O 1
ATOM 766 N N . ARG A 1 94 ? 8.545 -10.909 -24.163 1.00 51.59 94 ARG A N 1
ATOM 767 C CA . ARG A 1 94 ? 8.190 -12.337 -24.230 1.00 51.59 94 ARG A CA 1
ATOM 768 C C . ARG A 1 94 ? 9.042 -13.223 -23.315 1.00 51.59 94 ARG A C 1
ATOM 770 O O . ARG A 1 94 ? 8.618 -14.321 -22.953 1.00 51.59 94 ARG A O 1
ATOM 777 N N . TRP A 1 95 ? 10.228 -12.758 -22.924 1.00 46.97 95 TRP A N 1
ATOM 778 C CA . TRP A 1 95 ? 11.203 -13.531 -22.146 1.00 46.97 95 TRP A CA 1
ATOM 779 C C . TRP A 1 95 ? 10.977 -13.503 -20.627 1.00 46.97 95 TRP A C 1
ATOM 781 O O . TRP A 1 95 ? 11.514 -14.353 -19.916 1.00 46.97 95 TRP A O 1
ATOM 791 N N . GLU A 1 96 ? 10.137 -12.600 -20.119 1.00 52.38 96 GLU A N 1
ATOM 792 C CA . GLU A 1 96 ? 9.903 -12.439 -18.674 1.00 52.38 96 GLU A CA 1
ATOM 793 C C . GLU A 1 96 ? 8.856 -13.418 -18.102 1.00 52.38 96 GLU A C 1
ATOM 795 O O . GLU A 1 96 ? 8.772 -13.607 -16.890 1.00 52.38 96 GLU A O 1
ATOM 800 N N . VAL A 1 97 ? 8.063 -14.088 -18.947 1.00 47.44 97 VAL A N 1
ATOM 801 C CA . VAL A 1 97 ? 6.916 -14.909 -18.495 1.00 47.44 97 VAL A CA 1
ATOM 802 C C . VAL A 1 97 ? 7.287 -16.391 -18.258 1.00 47.44 97 VAL A C 1
ATOM 804 O O . VAL A 1 97 ? 6.492 -17.153 -17.714 1.00 47.44 97 VAL A O 1
ATOM 807 N N . GLY A 1 98 ? 8.498 -16.835 -18.626 1.00 48.53 98 GLY A N 1
ATOM 808 C CA . GLY A 1 98 ? 8.776 -18.266 -18.849 1.00 48.53 98 GLY A CA 1
ATOM 809 C C . GLY A 1 98 ? 9.918 -18.943 -18.081 1.00 48.53 98 GLY A C 1
ATOM 810 O O . GLY A 1 98 ? 10.140 -20.133 -18.304 1.00 48.53 98 GLY A O 1
ATOM 811 N N . HIS A 1 99 ? 10.665 -18.272 -17.198 1.00 47.31 99 HIS A N 1
ATOM 812 C CA . HIS A 1 99 ? 11.874 -18.880 -16.618 1.00 47.31 99 HIS A CA 1
ATOM 813 C C . HIS A 1 99 ? 11.758 -19.197 -15.124 1.00 47.31 99 HIS A C 1
ATOM 815 O O . HIS A 1 99 ? 12.038 -18.392 -14.238 1.00 47.31 99 HIS A O 1
ATOM 821 N N . GLY A 1 100 ? 11.391 -20.454 -14.854 1.00 46.78 100 GLY A N 1
ATOM 822 C CA . GLY A 1 100 ? 11.541 -21.087 -13.550 1.00 46.78 100 GLY A CA 1
ATOM 823 C C . GLY A 1 100 ? 12.969 -20.963 -13.002 1.00 46.78 100 GLY A C 1
ATOM 824 O O . GLY A 1 100 ? 13.955 -21.001 -13.737 1.00 46.78 100 GLY A O 1
ATOM 825 N N . LYS A 1 101 ? 13.051 -20.823 -11.674 1.00 39.78 101 LYS A N 1
ATOM 826 C CA . LYS A 1 101 ? 14.273 -20.637 -10.874 1.00 39.78 101 LYS A CA 1
ATOM 827 C C . LYS A 1 101 ? 15.464 -21.459 -11.413 1.00 39.78 101 LYS A C 1
ATOM 829 O O . LYS A 1 101 ? 15.359 -22.690 -11.468 1.00 39.78 101 LYS A O 1
ATOM 834 N N . PRO A 1 102 ? 16.632 -20.857 -11.710 1.00 43.78 102 PRO A N 1
ATOM 835 C CA . PRO A 1 102 ? 17.816 -21.634 -12.047 1.00 43.78 102 PRO A CA 1
ATOM 836 C C . PRO A 1 102 ? 18.253 -22.443 -10.817 1.00 43.78 102 PRO A C 1
ATOM 838 O O . PRO A 1 102 ? 18.601 -21.893 -9.771 1.00 43.78 102 PRO A O 1
ATOM 841 N N . LYS A 1 103 ? 18.223 -23.781 -10.921 1.00 45.94 103 LYS A N 1
ATOM 842 C CA . LYS A 1 103 ? 18.756 -24.661 -9.873 1.00 45.94 103 LYS A CA 1
ATOM 843 C C . LYS A 1 103 ? 20.243 -24.365 -9.686 1.00 45.94 103 LYS A C 1
ATOM 845 O O . LYS A 1 103 ? 21.041 -24.486 -10.615 1.00 45.94 103 LYS A O 1
ATOM 850 N N . ASN A 1 104 ? 20.604 -24.018 -8.457 1.00 49.78 104 ASN A N 1
ATOM 851 C CA . ASN A 1 104 ? 21.955 -23.682 -8.031 1.00 49.78 104 ASN A CA 1
ATOM 852 C C . ASN A 1 104 ? 22.886 -24.905 -8.209 1.00 49.78 104 ASN A C 1
ATOM 854 O O . ASN A 1 104 ? 22.986 -25.765 -7.330 1.00 49.78 104 ASN A O 1
ATOM 858 N N . LYS A 1 105 ? 23.548 -25.045 -9.367 1.00 58.28 105 LYS A N 1
ATOM 859 C CA . LYS A 1 105 ? 24.578 -26.078 -9.568 1.00 58.28 105 LYS A CA 1
ATOM 860 C C . LYS A 1 105 ? 25.792 -25.698 -8.724 1.00 58.28 105 LYS A C 1
ATOM 862 O O . LYS A 1 105 ? 26.609 -24.874 -9.128 1.00 58.28 105 LYS A O 1
ATOM 867 N N . LYS A 1 106 ? 25.926 -26.326 -7.549 1.00 50.88 106 LYS A N 1
ATOM 868 C CA . LYS A 1 106 ? 27.127 -26.258 -6.704 1.00 50.88 106 LYS A CA 1
ATOM 869 C C . LYS A 1 106 ? 28.361 -26.598 -7.553 1.00 50.88 106 LYS A C 1
ATOM 871 O O . LYS A 1 106 ? 28.642 -27.768 -7.814 1.00 50.88 106 LYS A O 1
ATOM 876 N N . ARG A 1 107 ? 29.121 -25.585 -7.982 1.00 60.06 107 ARG A N 1
ATOM 877 C CA . ARG A 1 107 ? 30.445 -25.779 -8.586 1.00 60.06 107 ARG A CA 1
ATOM 878 C C . ARG A 1 107 ? 31.356 -26.352 -7.503 1.00 60.06 107 ARG A C 1
ATOM 880 O O . ARG A 1 107 ? 31.792 -25.628 -6.612 1.00 60.06 107 ARG A O 1
ATOM 887 N N . LYS A 1 108 ? 31.628 -27.661 -7.555 1.00 63.44 108 LYS A N 1
ATOM 888 C CA . LYS A 1 108 ? 32.637 -28.298 -6.698 1.00 63.44 108 LYS A CA 1
ATOM 889 C C . LYS A 1 108 ? 33.969 -27.576 -6.923 1.00 63.44 108 LYS A C 1
ATOM 891 O O . LYS A 1 108 ? 34.539 -27.644 -8.013 1.00 63.44 108 LYS A O 1
ATOM 896 N N . LYS A 1 109 ? 34.454 -26.855 -5.910 1.00 65.69 109 LYS A N 1
ATOM 897 C CA . LYS A 1 109 ? 35.778 -26.224 -5.934 1.00 65.69 109 LYS A CA 1
ATOM 898 C C . LYS A 1 109 ? 36.816 -27.347 -6.034 1.00 65.69 109 LYS A C 1
ATOM 900 O O . LYS A 1 109 ? 36.931 -28.158 -5.119 1.00 65.69 109 LYS A O 1
ATOM 905 N N . LYS A 1 110 ? 37.546 -27.436 -7.155 1.00 64.12 110 LYS A N 1
ATOM 906 C CA . LYS A 1 110 ? 38.680 -28.367 -7.278 1.00 64.12 110 LYS A CA 1
ATOM 907 C C . LYS A 1 110 ? 39.724 -27.975 -6.232 1.00 64.12 110 LYS A C 1
ATOM 909 O O . LYS A 1 110 ? 40.246 -26.862 -6.269 1.00 64.12 110 LYS A O 1
ATOM 914 N N . CYS A 1 111 ? 39.998 -28.886 -5.301 1.00 63.25 111 CYS A N 1
ATOM 915 C CA . CYS A 1 111 ? 41.039 -28.728 -4.294 1.00 63.25 111 CYS A CA 1
ATOM 916 C C . CYS A 1 111 ? 42.382 -28.483 -5.004 1.00 63.25 111 CYS A C 1
ATOM 918 O O . CYS A 1 111 ? 42.823 -29.300 -5.806 1.00 63.25 111 CYS A O 1
ATOM 920 N N . LYS A 1 112 ? 43.028 -27.337 -4.771 1.00 62.88 112 LYS A N 1
ATOM 921 C CA . LYS A 1 112 ? 44.344 -27.045 -5.369 1.00 62.88 112 LYS A CA 1
ATOM 922 C C . LYS A 1 112 ? 45.475 -27.833 -4.689 1.00 62.88 112 LYS A C 1
ATOM 924 O O . LYS A 1 112 ? 46.532 -28.013 -5.282 1.00 62.88 112 LYS A O 1
ATOM 929 N N . ILE A 1 113 ? 45.223 -28.378 -3.495 1.00 61.97 113 ILE A N 1
ATOM 930 C CA . ILE A 1 113 ? 46.186 -29.155 -2.700 1.00 61.97 113 ILE A CA 1
ATOM 931 C C . ILE A 1 113 ? 46.446 -30.557 -3.272 1.00 61.97 113 ILE A C 1
ATOM 933 O O . ILE A 1 113 ? 47.560 -31.069 -3.160 1.00 61.97 113 ILE A O 1
ATOM 937 N N . CYS A 1 114 ? 45.479 -31.172 -3.965 1.00 60.06 114 CYS A N 1
ATOM 938 C CA . CYS A 1 114 ? 45.696 -32.499 -4.550 1.00 60.06 114 CYS A CA 1
ATOM 939 C C . CYS A 1 114 ? 46.616 -32.485 -5.785 1.00 60.06 114 CYS A C 1
ATOM 941 O O . CYS A 1 114 ? 47.202 -33.518 -6.105 1.00 60.06 114 CYS A O 1
ATOM 943 N N . LYS A 1 115 ? 46.847 -31.322 -6.417 1.00 58.03 115 LYS A N 1
ATOM 944 C CA . LYS A 1 115 ? 47.861 -31.186 -7.479 1.00 58.03 115 LYS A CA 1
ATOM 945 C C . LYS A 1 115 ? 49.297 -31.191 -6.945 1.00 58.03 115 LYS A C 1
ATOM 947 O O . LYS A 1 115 ? 50.189 -31.671 -7.637 1.00 58.03 115 LYS A O 1
ATOM 952 N N . LEU A 1 116 ? 49.522 -30.728 -5.713 1.00 59.38 116 LEU A N 1
ATOM 953 C CA . LEU A 1 116 ? 50.866 -30.645 -5.135 1.00 59.38 116 LEU A CA 1
ATOM 954 C C . LEU A 1 116 ? 51.392 -32.027 -4.706 1.00 59.38 116 LEU A C 1
ATOM 956 O O . LEU A 1 116 ? 52.550 -32.360 -4.944 1.00 59.38 116 LEU A O 1
ATOM 960 N N . ARG A 1 117 ? 50.515 -32.894 -4.176 1.00 57.72 117 ARG A N 1
ATOM 961 C CA . ARG A 1 117 ? 50.873 -34.270 -3.775 1.00 57.72 117 ARG A CA 1
ATOM 962 C C . ARG A 1 117 ? 51.327 -35.148 -4.950 1.00 57.72 117 ARG A C 1
ATOM 964 O O . ARG A 1 117 ? 52.206 -35.988 -4.775 1.00 57.72 117 ARG A O 1
ATOM 971 N N . SER A 1 118 ? 50.759 -34.944 -6.142 1.00 58.97 118 SER A N 1
ATOM 972 C CA . SER A 1 118 ? 51.206 -35.631 -7.365 1.00 58.97 118 SER A CA 1
ATOM 973 C C . SER A 1 118 ? 52.575 -35.141 -7.836 1.00 58.97 118 SER A C 1
ATOM 975 O O . SER A 1 118 ? 53.329 -35.917 -8.418 1.00 58.97 118 SER A O 1
ATOM 977 N N . PHE A 1 119 ? 52.895 -33.868 -7.597 1.00 59.41 119 PHE A N 1
ATOM 978 C CA . PHE A 1 119 ? 54.151 -33.268 -8.034 1.00 59.41 119 PHE A CA 1
ATOM 979 C C . PHE A 1 119 ? 55.335 -33.787 -7.204 1.00 59.41 119 PHE A C 1
ATOM 981 O O . PHE A 1 119 ? 56.341 -34.207 -7.765 1.00 59.41 119 PHE A O 1
ATOM 988 N N . PHE A 1 120 ? 55.177 -33.897 -5.880 1.00 58.69 120 PHE A N 1
ATOM 989 C CA . PHE A 1 120 ? 56.229 -34.426 -5.001 1.00 58.69 120 PHE A CA 1
ATOM 990 C C . PHE A 1 120 ? 56.439 -35.944 -5.115 1.00 58.69 120 PHE A C 1
ATOM 992 O O . PHE A 1 120 ? 57.573 -36.409 -5.012 1.00 58.69 120 PHE A O 1
ATOM 999 N N . LYS A 1 121 ? 55.395 -36.731 -5.426 1.00 57.97 121 LYS A N 1
ATOM 1000 C CA . LYS A 1 121 ? 55.569 -38.167 -5.728 1.00 57.97 121 LYS A CA 1
ATOM 1001 C C . LYS A 1 121 ? 56.432 -38.408 -6.974 1.00 57.97 121 LYS A C 1
ATOM 1003 O O . LYS A 1 121 ? 57.180 -39.378 -6.998 1.00 57.97 121 LYS A O 1
ATOM 1008 N N . LYS A 1 122 ? 56.375 -37.514 -7.971 1.00 55.88 122 LYS A N 1
ATOM 1009 C CA . LYS A 1 122 ? 57.166 -37.607 -9.211 1.00 55.88 122 LYS A CA 1
ATOM 1010 C C . LYS A 1 122 ? 58.648 -37.242 -9.022 1.00 55.88 122 LYS A C 1
ATOM 1012 O O . LYS A 1 122 ? 59.476 -37.641 -9.836 1.00 55.88 122 LYS A O 1
ATOM 1017 N N . LEU A 1 123 ? 58.993 -36.517 -7.954 1.00 55.81 123 LEU A N 1
ATOM 1018 C CA . LEU A 1 123 ? 60.384 -36.190 -7.617 1.00 55.81 123 LEU A CA 1
ATOM 1019 C C . LEU A 1 123 ? 61.068 -37.315 -6.823 1.00 55.81 123 LEU A C 1
ATOM 1021 O O . LEU A 1 123 ? 62.223 -37.627 -7.103 1.00 55.81 123 LEU A O 1
ATOM 1025 N N . ASN A 1 124 ? 60.348 -38.007 -5.931 1.00 53.94 124 ASN A N 1
ATOM 1026 C CA . ASN A 1 124 ? 60.928 -39.112 -5.152 1.00 53.94 124 ASN A CA 1
ATOM 1027 C C . ASN A 1 124 ? 61.211 -40.385 -5.970 1.00 53.94 124 ASN A C 1
ATOM 1029 O O . ASN A 1 124 ? 62.120 -41.129 -5.620 1.00 53.94 124 ASN A O 1
ATOM 1033 N N . THR A 1 125 ? 60.511 -40.627 -7.083 1.00 55.41 125 THR A N 1
ATOM 1034 C CA . THR A 1 125 ? 60.843 -41.745 -7.991 1.00 55.41 125 THR A CA 1
ATOM 1035 C C . THR A 1 125 ? 62.064 -41.460 -8.864 1.00 55.41 125 THR A C 1
ATOM 1037 O O . THR A 1 125 ? 62.699 -42.389 -9.349 1.00 55.41 125 THR A O 1
ATOM 1040 N N . ARG A 1 126 ? 62.413 -40.184 -9.076 1.00 54.44 126 ARG A N 1
ATOM 1041 C CA . ARG A 1 126 ? 63.556 -39.790 -9.915 1.00 54.44 126 ARG A CA 1
ATOM 1042 C C . ARG A 1 126 ? 64.871 -39.737 -9.132 1.00 54.44 126 ARG A C 1
ATOM 1044 O O . ARG A 1 126 ? 65.929 -39.910 -9.720 1.00 54.44 126 ARG A O 1
ATOM 1051 N N . LEU A 1 127 ? 64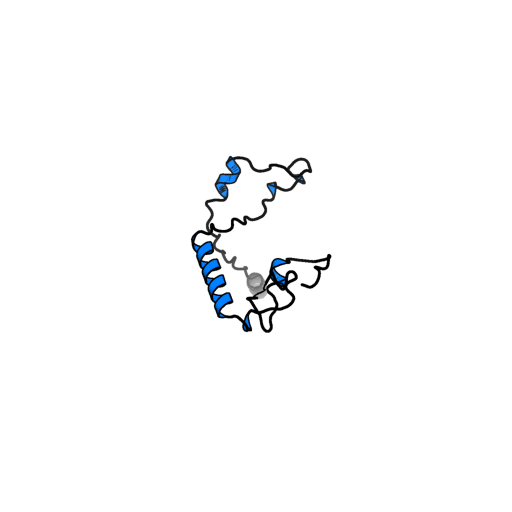.800 -39.548 -7.813 1.00 55.38 127 LEU A N 1
ATOM 1052 C CA . LEU A 1 127 ? 65.967 -39.514 -6.923 1.00 55.38 127 LEU A CA 1
ATOM 1053 C C . LEU A 1 127 ? 66.431 -40.912 -6.465 1.00 55.38 127 LEU A C 1
ATOM 1055 O O . LEU A 1 127 ? 67.561 -41.053 -6.016 1.00 55.38 127 LEU A O 1
ATOM 1059 N N . MET A 1 128 ? 65.600 -41.949 -6.627 1.00 54.72 128 MET A N 1
ATOM 1060 C CA . MET A 1 128 ? 65.942 -43.346 -6.297 1.00 54.72 128 MET A CA 1
ATOM 1061 C C . MET A 1 128 ? 66.371 -44.190 -7.512 1.00 54.72 128 MET A C 1
ATOM 1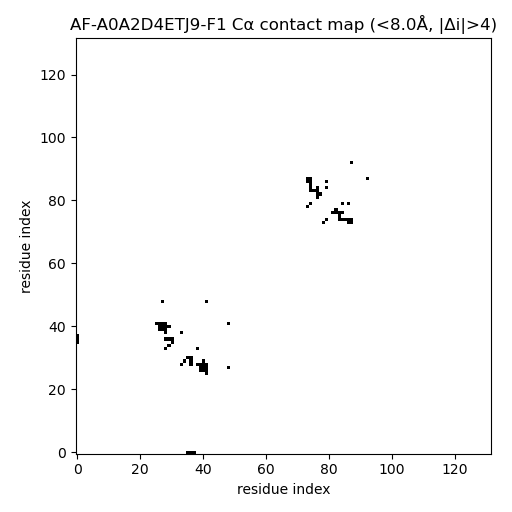063 O O . MET A 1 128 ? 66.700 -45.357 -7.345 1.00 54.72 128 MET A O 1
ATOM 1067 N N . SER A 1 129 ? 66.396 -43.617 -8.724 1.00 55.72 129 SER A N 1
ATOM 1068 C CA . SER A 1 129 ? 66.823 -44.318 -9.952 1.00 55.72 129 SER A CA 1
ATOM 1069 C C . SER A 1 129 ? 68.284 -44.054 -10.353 1.00 55.72 129 SER A C 1
ATOM 1071 O O . SER A 1 129 ? 68.759 -44.690 -11.285 1.00 55.72 129 SER A O 1
ATOM 1073 N N . ASN A 1 130 ? 68.995 -43.146 -9.670 1.00 55.72 130 ASN A N 1
ATOM 1074 C CA . ASN A 1 130 ? 70.382 -42.765 -9.994 1.00 55.72 130 ASN A CA 1
ATOM 1075 C C . ASN A 1 130 ? 71.372 -43.115 -8.865 1.00 55.72 130 ASN A C 1
ATOM 1077 O O . ASN A 1 130 ? 72.299 -42.362 -8.577 1.00 55.72 130 ASN A O 1
ATOM 1081 N N . ARG A 1 131 ? 71.156 -44.248 -8.193 1.00 55.62 131 ARG A N 1
ATOM 1082 C CA . ARG A 1 131 ? 72.160 -44.886 -7.331 1.00 55.62 131 ARG A CA 1
ATOM 1083 C C . ARG A 1 131 ? 72.355 -46.337 -7.764 1.00 55.62 131 ARG A C 1
ATOM 1085 O O . ARG A 1 131 ? 71.917 -47.247 -7.069 1.00 55.62 131 ARG A O 1
ATOM 1092 N N . ILE A 1 132 ? 72.980 -46.499 -8.928 1.00 44.81 132 ILE A N 1
ATOM 1093 C CA . ILE A 1 132 ? 73.926 -47.567 -9.277 1.00 44.81 132 ILE A CA 1
ATOM 1094 C C . ILE A 1 132 ? 75.029 -46.874 -10.071 1.00 44.81 132 ILE A C 1
ATOM 1096 O O . ILE A 1 132 ? 74.662 -46.081 -10.969 1.00 44.81 132 ILE A O 1
#

Solvent-accessible surface area (backbone atoms only — not comparable to full-atom values): 9114 Å² total; per-residue (Å²): 109,85,79,82,77,93,77,83,93,72,74,63,84,54,60,82,75,56,60,87,74,84,70,80,89,74,80,33,62,56,57,91,86,36,78,66,61,79,62,79,38,39,89,81,39,54,67,59,49,51,55,52,52,52,51,52,52,57,56,53,75,76,55,76,82,86,86,78,77,79,87,58,78,67,60,40,27,87,76,54,85,69,40,86,68,94,63,77,54,87,76,64,62,66,67,76,82,72,76,74,80,82,77,83,74,80,75,78,78,80,67,71,65,67,60,53,60,59,54,56,56,60,50,59,61,60,69,69,70,75,82,125

Organism: Micrurus corallinus (NCBI:txid54390)

Foldseek 3Di:
DPDDDDDDDDDPVVVLVPPPDDDDPDFDDDCVVCVPRPDTCCVVCVVVVVVVVVVVVVVVVPDDDDDDDDDDPQQDCVNVVNDGDDRDDPVNVVPPPDDDDDDPPPPPDPDPVVVVVVVVVVVVVVVVVPDD

Nearest PDB structures (foldseek):
  1fsu-assembly1_A  TM=8.749E-01  e=1.664E-04  Homo sapiens

InterPro domains:
  IPR017850 Alkaline-phosphatase-like, core domain superfamily [SSF53649] (6-87)
  IPR047115 Arylsulfatase B [PTHR10342] (19-87)

Mean predicted aligned error: 17.46 Å

Sequence (132 aa):
PPQTLTNFPGSWWNLERLTDGMRQSVWLFNITADPYERYDLSDQHPDVVKALLFRLVHYNQTAIPVRYPAANPRAHPDFNGGAWGPWATEEDERWEVGHGKPKNKKRKKKCKICKLRSFFKKLNTRLMSNRI